Protein AF-W0V3D7-F1 (afdb_monomer_lite)

Secondary structure (DSSP, 8-state):
--------TTTTTGGGT-----HHHHHHHHT--STT-EEEEEGGG--HHHHHHHHHHHS--EEEEEETTEEEEEE--SS-----HHHHHHHHHTT-EEEEEEEPPSS-TT-GGGGS--HHHHHIIIIISTT--EEEEEETTS-EEEEEPPTT-----PPP-

pLDDT: mean 80.06, std 21.23, range [26.41, 98.56]

Foldseek 3Di:
DDDPPPQPPLLVCLQVLDLPDDPLLVVVCVQQVDAFDKDKAFPVSDDPLSQLSSCSNQVWKWWWKDDPGIIIIGTHGQVDHPDDLVRLLVCLVVVIDRAEMEHEPPPDPPPPCRADDDPVNQCSCVVRNVVDFWHKYAYNSRDIDIDGDDPPPDDPDDPDD

Sequence (161 aa):
MLMISALSPNLAAVERGYIVLKGRQAGLLAALPMPGDQLDIAKSKVSIRDLGALAAACGHEFALFTLKGRRLLVRGDTAGILLTEQELRLLAGLGYRFSGHSHPRVNGPGDQLSVNASGSDRAVLQSIFSKQRRSVIIDSGGNRNVFEIQPGSDTLIFPEG

Radius of gyration: 16.15 Å; chains: 1; bounding box: 47×46×39 Å

Structure (mmCIF, N/CA/C/O backbone):
data_AF-W0V3D7-F1
#
_entry.id   AF-W0V3D7-F1
#
loop_
_atom_site.group_PDB
_atom_site.id
_atom_site.type_symbol
_atom_site.label_atom_id
_atom_site.label_alt_id
_atom_site.label_comp_id
_atom_site.label_asym_id
_atom_site.label_entity_id
_atom_site.label_seq_id
_atom_site.pdbx_PDB_ins_code
_atom_site.Cartn_x
_atom_site.Cartn_y
_atom_site.Cartn_z
_atom_site.occupancy
_atom_site.B_iso_or_equiv
_atom_site.auth_seq_id
_atom_site.auth_comp_id
_atom_site.auth_asym_id
_atom_site.auth_atom_id
_atom_site.pdbx_PDB_model_num
ATOM 1 N N . MET A 1 1 ? 34.878 -13.378 7.603 1.00 34.88 1 MET A N 1
ATOM 2 C CA . MET A 1 1 ? 33.541 -13.715 8.134 1.00 34.88 1 MET A CA 1
ATOM 3 C C . MET A 1 1 ? 32.551 -13.621 6.982 1.00 34.88 1 MET A C 1
ATOM 5 O O . MET A 1 1 ? 32.226 -12.519 6.565 1.00 34.88 1 MET A O 1
ATOM 9 N N . LEU A 1 2 ? 32.201 -14.759 6.374 1.00 29.42 2 LEU A N 1
ATOM 10 C CA . LEU A 1 2 ? 31.289 -14.826 5.229 1.00 29.42 2 LEU A CA 1
ATOM 11 C C . LEU A 1 2 ? 29.846 -14.714 5.740 1.00 29.42 2 LEU A C 1
ATOM 13 O O . LEU A 1 2 ? 29.386 -15.607 6.446 1.00 29.42 2 LEU A O 1
ATOM 17 N N . MET A 1 3 ? 29.130 -13.650 5.380 1.00 26.41 3 MET A N 1
ATOM 18 C CA . MET A 1 3 ? 27.670 -13.626 5.488 1.00 26.41 3 MET A CA 1
ATOM 19 C C . MET A 1 3 ? 27.101 -14.093 4.151 1.00 26.41 3 MET A C 1
ATOM 21 O O . MET A 1 3 ? 26.998 -13.323 3.199 1.00 26.41 3 MET A O 1
ATOM 25 N N . ILE A 1 4 ? 26.769 -15.382 4.070 1.00 30.95 4 ILE A N 1
ATOM 26 C CA . ILE A 1 4 ? 25.999 -15.945 2.959 1.00 30.95 4 ILE A CA 1
ATOM 27 C C . ILE A 1 4 ? 24.553 -15.480 3.158 1.00 30.95 4 ILE A C 1
ATOM 29 O O . ILE A 1 4 ? 23.759 -16.147 3.817 1.00 30.95 4 ILE A O 1
ATOM 33 N N . SER A 1 5 ? 24.208 -14.307 2.623 1.00 35.25 5 SER A N 1
ATOM 34 C CA . SER A 1 5 ? 22.802 -13.967 2.412 1.00 35.25 5 SER A CA 1
ATOM 35 C C . SER A 1 5 ? 22.335 -14.786 1.217 1.00 35.25 5 SER A C 1
ATOM 37 O O . SER A 1 5 ? 22.653 -14.473 0.070 1.00 35.25 5 SER A O 1
ATOM 39 N N . ALA A 1 6 ? 21.663 -15.903 1.492 1.00 31.84 6 ALA A N 1
ATOM 40 C CA . ALA A 1 6 ? 21.032 -16.717 0.468 1.00 31.84 6 ALA A CA 1
ATOM 41 C C . ALA A 1 6 ? 19.887 -15.912 -0.164 1.00 31.84 6 ALA A C 1
ATOM 43 O O . ALA A 1 6 ? 18.726 -16.014 0.236 1.00 31.84 6 ALA A O 1
ATOM 44 N N . LEU A 1 7 ? 20.223 -15.091 -1.161 1.00 36.78 7 LEU A N 1
ATOM 45 C CA . LEU A 1 7 ? 19.262 -14.607 -2.139 1.00 36.78 7 LEU A CA 1
ATOM 46 C C . LEU A 1 7 ? 18.565 -15.839 -2.710 1.00 36.78 7 LEU A C 1
ATOM 48 O O . LEU A 1 7 ? 19.210 -16.763 -3.211 1.00 36.78 7 LEU A O 1
ATOM 52 N N . SER A 1 8 ? 17.240 -15.877 -2.602 1.00 38.97 8 SER A N 1
ATOM 53 C CA . SER A 1 8 ? 16.468 -16.931 -3.249 1.00 38.97 8 SER A CA 1
ATOM 54 C C . SER A 1 8 ? 16.794 -16.874 -4.747 1.00 38.97 8 SER A C 1
ATOM 56 O O . SER A 1 8 ? 16.787 -15.776 -5.305 1.00 38.97 8 SER A O 1
ATOM 58 N N . PRO A 1 9 ? 17.054 -18.002 -5.425 1.00 39.50 9 PRO A N 1
ATOM 59 C CA . PRO A 1 9 ? 17.544 -18.012 -6.809 1.00 39.50 9 PRO A CA 1
ATOM 60 C C . PRO A 1 9 ? 16.645 -17.262 -7.812 1.00 39.50 9 PRO A C 1
ATOM 62 O O . PRO A 1 9 ? 17.116 -16.828 -8.856 1.00 39.50 9 PRO A O 1
ATOM 65 N N . ASN A 1 10 ? 15.376 -17.021 -7.466 1.00 48.12 10 ASN A N 1
ATOM 66 C CA . ASN A 1 10 ? 14.446 -16.208 -8.255 1.00 48.12 10 ASN A CA 1
ATOM 67 C C . ASN A 1 10 ? 14.717 -14.693 -8.223 1.00 48.12 10 ASN A C 1
ATOM 69 O O . ASN A 1 10 ? 14.274 -13.988 -9.120 1.00 48.12 10 ASN A O 1
ATOM 73 N N . LEU A 1 11 ? 15.400 -14.175 -7.201 1.00 46.28 11 LEU A N 1
ATOM 74 C CA . LEU A 1 11 ? 15.548 -12.735 -6.963 1.00 46.28 11 LEU A CA 1
ATOM 75 C C . LEU A 1 11 ? 16.780 -12.132 -7.652 1.00 46.28 11 LEU A C 1
ATOM 77 O O . LEU A 1 11 ? 16.744 -10.975 -8.040 1.00 46.28 11 LEU A O 1
ATOM 81 N N . ALA A 1 12 ? 17.832 -12.917 -7.900 1.00 41.03 12 ALA A N 1
ATOM 82 C CA . ALA A 1 12 ? 18.982 -12.491 -8.713 1.00 41.03 12 ALA A CA 1
ATOM 83 C C . ALA A 1 12 ? 18.716 -12.560 -10.238 1.00 41.03 12 ALA A C 1
ATOM 85 O O . ALA A 1 12 ? 19.511 -12.075 -11.043 1.00 41.03 12 ALA A O 1
ATOM 86 N N . ALA A 1 13 ? 17.603 -13.175 -10.656 1.00 43.97 13 ALA A N 1
ATOM 87 C CA . ALA A 1 13 ? 17.133 -13.171 -12.046 1.00 43.97 13 ALA A CA 1
ATOM 88 C C . ALA A 1 13 ? 16.349 -11.887 -12.409 1.00 43.97 13 ALA A C 1
ATOM 90 O O . ALA A 1 13 ? 16.199 -11.567 -13.588 1.00 43.97 13 ALA A O 1
ATOM 91 N N . VAL A 1 14 ? 15.904 -11.137 -11.392 1.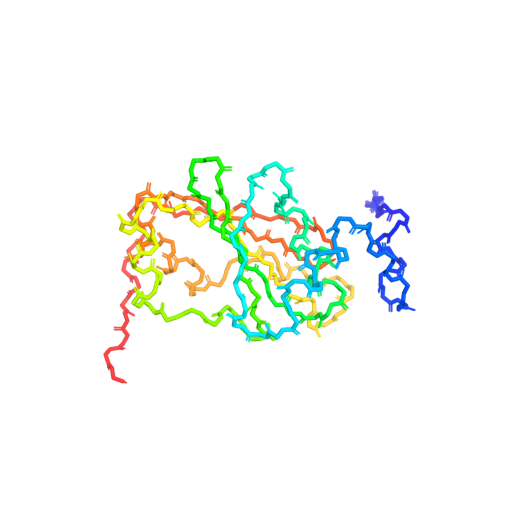00 54.78 14 VAL A N 1
ATOM 92 C CA . VAL A 1 14 ? 15.074 -9.920 -11.482 1.00 54.78 14 VAL A CA 1
ATOM 93 C C . VAL A 1 14 ? 15.766 -8.796 -12.255 1.00 54.78 14 VAL A C 1
ATOM 95 O O . VAL A 1 14 ? 15.127 -8.113 -13.046 1.00 54.78 14 VAL A O 1
ATOM 98 N N . GLU A 1 15 ? 17.082 -8.650 -12.111 1.00 44.53 15 GLU A N 1
ATOM 99 C CA . GLU A 1 15 ? 17.856 -7.546 -12.703 1.00 44.53 15 GLU A CA 1
ATOM 100 C C . GLU A 1 15 ? 18.211 -7.736 -14.183 1.00 44.53 15 GLU A C 1
ATOM 102 O O . GLU A 1 15 ? 18.781 -6.844 -14.802 1.00 44.53 15 GLU A O 1
ATOM 107 N N . ARG A 1 16 ? 17.860 -8.885 -14.776 1.00 45.22 16 ARG A N 1
ATOM 108 C CA . ARG A 1 16 ? 18.163 -9.219 -16.180 1.00 45.22 16 ARG A CA 1
ATOM 109 C C . ARG A 1 16 ? 16.931 -9.309 -17.087 1.00 45.22 16 ARG A C 1
ATOM 111 O O . ARG A 1 16 ? 17.028 -9.872 -18.170 1.00 45.22 16 ARG A O 1
ATOM 118 N N . GLY A 1 17 ? 15.784 -8.766 -16.668 1.00 41.41 17 GLY A N 1
ATOM 119 C CA . GLY A 1 17 ? 14.588 -8.680 -17.520 1.00 41.41 17 GLY A CA 1
ATOM 120 C C . GLY A 1 17 ? 13.745 -9.959 -17.610 1.00 41.41 17 GLY A C 1
ATOM 121 O O . GLY A 1 17 ? 12.922 -10.078 -18.510 1.00 41.41 17 GLY A O 1
ATOM 122 N N . TYR A 1 18 ? 13.901 -10.902 -16.675 1.00 46.06 18 TYR A N 1
ATOM 123 C CA . TYR A 1 18 ? 13.130 -12.155 -16.648 1.00 46.06 18 TYR A CA 1
ATOM 124 C C . TYR A 1 18 ? 12.255 -12.275 -15.393 1.00 46.06 18 TYR A C 1
ATOM 126 O O . TYR A 1 18 ? 12.299 -13.285 -14.688 1.00 46.06 18 TYR A O 1
ATOM 134 N N . ILE A 1 19 ? 11.441 -11.262 -15.081 1.00 56.94 19 ILE A N 1
ATOM 135 C CA . ILE A 1 19 ? 10.404 -11.448 -14.058 1.00 56.94 19 ILE A CA 1
ATOM 136 C C . ILE A 1 19 ? 9.218 -12.158 -14.696 1.00 56.94 19 ILE A C 1
ATOM 138 O O . ILE A 1 19 ? 8.374 -11.547 -15.348 1.00 56.94 19 ILE A O 1
ATOM 142 N N . VAL A 1 20 ? 9.111 -13.460 -14.447 1.00 64.94 20 VAL A N 1
ATOM 143 C CA . VAL A 1 20 ? 7.858 -14.176 -14.679 1.00 64.94 20 VAL A CA 1
ATOM 144 C C . VAL A 1 20 ? 6.965 -13.935 -13.467 1.00 64.94 20 VAL A C 1
ATOM 146 O O . VAL A 1 20 ? 7.067 -14.620 -12.445 1.00 64.94 20 VAL A O 1
ATOM 149 N N . LEU A 1 21 ? 6.097 -12.924 -13.562 1.00 79.81 21 LEU A N 1
ATOM 150 C CA . LEU A 1 21 ? 5.035 -12.732 -12.581 1.00 79.81 21 LEU A CA 1
ATOM 151 C C . LEU A 1 21 ? 4.206 -14.015 -12.492 1.00 79.81 21 LEU A C 1
ATOM 153 O O . LEU A 1 21 ? 3.814 -14.601 -13.503 1.00 79.81 21 LEU A O 1
ATOM 157 N N . LYS A 1 22 ? 3.880 -14.446 -11.270 1.00 85.94 22 LYS A N 1
ATOM 158 C CA . LYS A 1 22 ? 2.888 -15.517 -11.106 1.00 85.94 22 LYS A CA 1
ATOM 159 C C . LYS A 1 22 ? 1.564 -15.040 -11.701 1.00 85.94 22 LYS A C 1
ATOM 161 O O . LYS A 1 22 ? 1.253 -13.858 -11.587 1.00 85.94 22 LYS A O 1
ATOM 166 N N . GLY A 1 23 ? 0.739 -15.948 -12.229 1.00 86.19 23 GLY A N 1
ATOM 167 C CA . GLY A 1 23 ? -0.527 -15.576 -12.889 1.00 86.19 23 GLY A CA 1
ATOM 168 C C . GLY A 1 23 ? -1.405 -14.618 -12.069 1.00 86.19 23 GLY A C 1
ATOM 169 O O . GLY A 1 23 ? -1.971 -13.675 -12.609 1.00 86.19 23 GLY A O 1
ATOM 170 N N . ARG A 1 24 ? -1.422 -14.772 -10.735 1.00 91.38 24 ARG A N 1
ATOM 171 C CA . ARG A 1 24 ? -2.083 -13.821 -9.825 1.00 91.38 24 ARG A CA 1
ATOM 172 C C . ARG A 1 24 ? -1.493 -12.407 -9.894 1.00 91.38 24 ARG A C 1
ATOM 174 O O . ARG A 1 24 ? -2.246 -11.450 -9.951 1.00 91.38 24 ARG A O 1
ATOM 181 N N . GLN A 1 25 ? -0.171 -12.273 -9.847 1.00 93.88 25 GLN A N 1
ATOM 182 C CA . GLN A 1 25 ? 0.523 -10.981 -9.869 1.00 93.88 25 GLN A CA 1
ATOM 183 C C . GLN A 1 25 ? 0.414 -10.313 -11.241 1.00 93.88 25 GLN A C 1
ATOM 185 O O . GLN A 1 25 ? 0.175 -9.114 -11.305 1.00 93.88 25 GLN A O 1
ATOM 190 N N . ALA A 1 26 ? 0.500 -11.093 -12.322 1.00 92.31 26 ALA A N 1
ATOM 191 C CA . ALA A 1 26 ? 0.237 -10.601 -13.672 1.00 92.31 26 ALA A CA 1
ATOM 192 C C . ALA A 1 26 ? -1.191 -10.045 -13.792 1.00 92.31 26 ALA A C 1
ATOM 194 O O . ALA A 1 26 ? -1.379 -8.947 -14.304 1.00 92.31 26 ALA A O 1
ATOM 195 N N . GLY A 1 27 ? -2.185 -10.755 -13.243 1.00 95.38 27 GLY A N 1
ATOM 196 C CA . GLY A 1 27 ? -3.568 -10.277 -13.196 1.00 95.38 27 GLY A CA 1
ATOM 197 C C . GLY A 1 27 ? -3.745 -8.991 -12.381 1.00 95.38 27 GLY A C 1
ATOM 198 O O . GLY A 1 27 ? -4.500 -8.118 -12.792 1.00 95.38 27 GLY A O 1
ATOM 199 N N . LEU A 1 28 ? -3.026 -8.842 -11.261 1.00 97.12 28 LEU A N 1
ATOM 200 C CA . LEU A 1 28 ? -3.029 -7.597 -10.480 1.00 97.12 28 LEU A CA 1
ATOM 201 C C . LEU A 1 28 ? -2.439 -6.425 -11.274 1.00 97.12 28 LEU A C 1
ATOM 203 O O . LEU A 1 28 ? -3.030 -5.351 -11.275 1.00 97.12 28 LEU A O 1
ATOM 207 N N . LEU A 1 29 ? -1.306 -6.627 -11.956 1.00 94.75 29 LEU A N 1
ATOM 208 C CA . LEU A 1 29 ? -0.669 -5.573 -12.750 1.00 94.75 29 LEU A CA 1
ATOM 209 C C . LEU A 1 29 ? -1.525 -5.173 -13.957 1.00 94.75 29 LEU A C 1
ATOM 211 O O . LEU A 1 29 ? -1.667 -3.991 -14.245 1.00 94.75 29 LEU A O 1
ATOM 215 N N . ALA A 1 30 ? -2.132 -6.150 -14.634 1.00 95.38 30 ALA A N 1
ATOM 216 C CA . ALA A 1 30 ? -3.013 -5.905 -15.773 1.00 95.38 30 ALA A CA 1
ATOM 217 C C . ALA A 1 30 ? -4.282 -5.124 -15.392 1.00 95.38 30 ALA A C 1
ATOM 219 O O . ALA A 1 30 ? -4.803 -4.375 -16.210 1.00 95.38 30 ALA A O 1
ATOM 220 N N . ALA A 1 31 ? -4.768 -5.279 -14.156 1.00 97.31 31 ALA A N 1
ATOM 221 C CA . ALA A 1 31 ? -5.903 -4.521 -13.626 1.00 97.31 31 ALA A CA 1
ATOM 222 C C . ALA A 1 31 ? -5.540 -3.088 -13.185 1.00 97.31 31 ALA A C 1
ATOM 224 O O . ALA A 1 31 ? -6.432 -2.331 -12.813 1.00 97.31 31 ALA A O 1
ATOM 225 N N . LEU A 1 32 ? -4.252 -2.730 -13.204 1.00 97.19 32 LEU A N 1
ATOM 226 C CA . LEU A 1 32 ? -3.715 -1.422 -12.821 1.00 97.19 32 LEU A CA 1
ATOM 227 C C . LEU A 1 32 ? -2.750 -0.917 -13.910 1.00 97.19 32 LEU A C 1
ATOM 229 O O . LEU A 1 32 ? -1.546 -0.800 -13.648 1.00 97.19 32 LEU A O 1
ATOM 233 N N . PRO A 1 33 ? -3.209 -0.712 -15.159 1.00 93.50 33 PRO A N 1
ATOM 234 C CA . PRO A 1 33 ? -2.336 -0.386 -16.286 1.00 93.50 33 PRO A CA 1
ATOM 235 C C . PRO A 1 33 ? -1.546 0.923 -16.125 1.00 93.50 33 PRO A C 1
ATOM 237 O O . PRO A 1 33 ? -0.424 0.997 -16.635 1.00 93.50 33 PRO A O 1
ATOM 240 N N . MET A 1 34 ? -2.060 1.906 -15.384 1.00 94.56 34 MET A N 1
ATOM 241 C CA . MET A 1 34 ? -1.515 3.263 -15.279 1.00 94.56 34 MET A CA 1
ATOM 242 C C . MET A 1 34 ? -1.291 3.712 -13.820 1.00 94.56 34 MET A C 1
ATOM 244 O O . MET A 1 34 ? -1.956 3.225 -12.903 1.00 94.56 34 MET A O 1
ATOM 248 N N . PRO A 1 35 ? -0.351 4.645 -13.566 1.00 95.06 35 PRO A N 1
ATOM 249 C CA . PRO A 1 35 ? -0.287 5.365 -12.293 1.00 95.06 35 PRO A CA 1
ATOM 250 C C . PRO A 1 35 ? -1.622 6.031 -11.943 1.00 95.06 35 PRO A C 1
ATOM 252 O O . PRO A 1 35 ? -2.284 6.590 -12.814 1.00 95.06 35 PRO A O 1
ATOM 255 N N . GLY A 1 36 ? -1.999 5.985 -10.668 1.00 94.25 36 GLY A N 1
ATOM 256 C CA . GLY A 1 36 ? -3.277 6.484 -10.159 1.00 94.25 36 GLY A CA 1
ATOM 257 C C . GLY A 1 36 ? -4.396 5.442 -10.173 1.00 94.25 36 GLY A C 1
ATOM 258 O O . GLY A 1 36 ? -5.377 5.611 -9.448 1.00 94.25 36 GLY A O 1
ATOM 259 N N . ASP A 1 37 ? -4.244 4.342 -10.921 1.00 97.56 37 ASP A N 1
ATOM 260 C CA . ASP A 1 37 ? -5.237 3.271 -10.921 1.00 97.56 37 ASP A CA 1
ATOM 261 C C . ASP A 1 37 ? -5.373 2.642 -9.531 1.00 97.56 37 ASP A C 1
ATOM 263 O O . ASP A 1 37 ? -4.404 2.468 -8.777 1.00 97.56 37 ASP A O 1
ATOM 267 N N . GLN A 1 38 ? -6.605 2.256 -9.208 1.00 98.19 38 GLN A N 1
ATOM 268 C CA . GLN A 1 38 ? -6.963 1.652 -7.934 1.00 98.19 38 GLN A CA 1
ATOM 269 C C . GLN A 1 38 ? -7.779 0.384 -8.162 1.00 98.19 38 GLN A C 1
ATOM 271 O O . GLN A 1 38 ? -8.641 0.321 -9.037 1.00 98.19 38 GLN A O 1
ATOM 276 N N . LEU A 1 39 ? -7.532 -0.629 -7.337 1.00 98.19 39 LEU A N 1
ATOM 277 C CA . LEU A 1 39 ? -8.210 -1.912 -7.401 1.00 98.19 39 LEU A CA 1
ATOM 278 C C . LEU A 1 39 ? -8.700 -2.323 -6.017 1.00 98.19 39 LEU A C 1
ATOM 280 O O . LEU A 1 39 ? -7.915 -2.659 -5.125 1.00 98.19 39 LEU A O 1
ATOM 284 N N . ASP A 1 40 ? -10.020 -2.367 -5.869 1.00 98.12 40 ASP A N 1
ATOM 285 C CA . ASP A 1 40 ? -10.676 -3.005 -4.737 1.00 98.12 40 ASP A CA 1
ATOM 286 C C . ASP A 1 40 ? -10.712 -4.520 -4.920 1.00 98.12 40 ASP A C 1
ATOM 288 O O . ASP A 1 40 ? -11.258 -5.052 -5.887 1.00 98.12 40 ASP A O 1
ATOM 292 N N . ILE A 1 41 ? -10.141 -5.244 -3.964 1.00 97.88 41 ILE A N 1
ATOM 293 C CA . ILE A 1 41 ? -9.969 -6.687 -4.072 1.00 97.88 41 ILE A CA 1
ATOM 294 C C . ILE A 1 41 ? -10.084 -7.380 -2.712 1.00 97.88 41 ILE A C 1
ATOM 296 O O . ILE A 1 41 ? -9.786 -6.823 -1.654 1.00 97.88 41 ILE A O 1
ATOM 300 N N . ALA A 1 42 ? -10.514 -8.642 -2.711 1.00 98.12 42 ALA A N 1
ATOM 301 C CA . ALA A 1 42 ? -10.524 -9.460 -1.504 1.00 98.12 42 ALA A CA 1
ATOM 302 C C . ALA A 1 42 ? -9.116 -9.577 -0.892 1.00 98.12 42 ALA A C 1
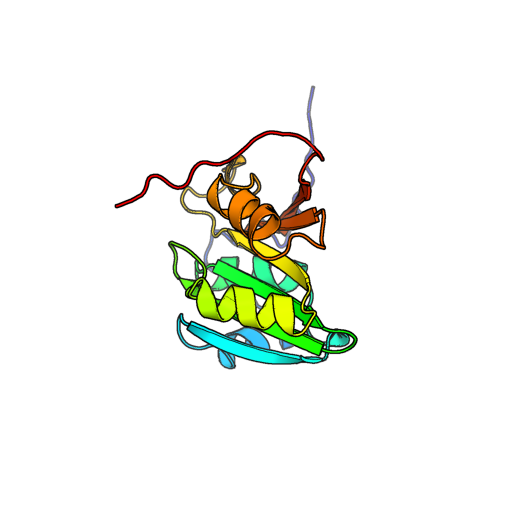ATOM 304 O O . ALA A 1 42 ? -8.129 -9.842 -1.583 1.00 98.12 42 ALA A O 1
ATOM 305 N N . LYS A 1 43 ? -9.024 -9.474 0.439 1.00 97.31 43 LYS A N 1
ATOM 306 C CA . LYS A 1 43 ? -7.756 -9.531 1.188 1.00 97.31 43 LYS A CA 1
ATOM 307 C C . LYS A 1 43 ? -6.950 -10.807 0.919 1.00 97.31 43 LYS A C 1
ATOM 309 O O . LYS A 1 43 ? -5.728 -10.780 1.001 1.00 97.31 43 LYS A O 1
ATOM 314 N N . SER A 1 44 ? -7.616 -11.917 0.606 1.00 96.44 44 SER A N 1
ATOM 315 C CA . SER A 1 44 ? -6.982 -13.205 0.291 1.00 96.44 44 SER A CA 1
ATOM 316 C C . SER A 1 44 ? -6.298 -13.248 -1.082 1.00 96.44 44 SER A C 1
ATOM 318 O O . SER A 1 44 ? -5.534 -14.174 -1.349 1.00 96.44 44 SER A O 1
ATOM 320 N N . LYS A 1 45 ? -6.558 -12.272 -1.959 1.00 97.25 45 LYS A N 1
ATOM 321 C CA . LYS A 1 45 ? -6.067 -12.249 -3.346 1.00 97.25 45 LYS A CA 1
ATOM 322 C C . LYS A 1 45 ? -4.858 -11.337 -3.560 1.00 97.25 45 LYS A C 1
ATOM 324 O O . LYS A 1 45 ? -4.244 -11.409 -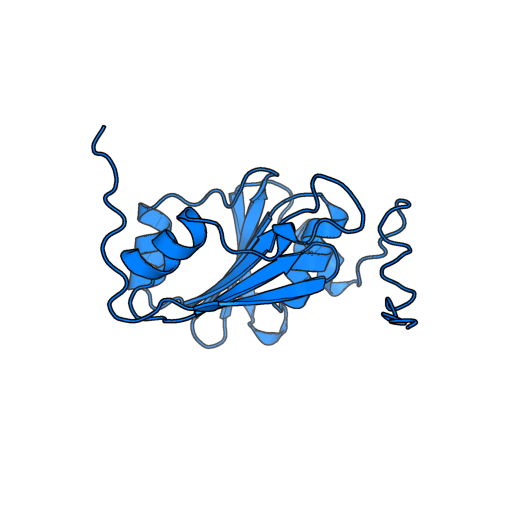4.617 1.00 97.25 45 LYS A O 1
ATOM 329 N N . VAL A 1 46 ? -4.485 -10.536 -2.565 1.00 97.44 46 VAL A N 1
ATOM 330 C CA . VAL A 1 46 ? -3.318 -9.647 -2.619 1.00 97.44 46 VAL A CA 1
ATOM 331 C C . VAL A 1 46 ? -2.630 -9.600 -1.263 1.00 97.44 46 VAL A C 1
ATOM 333 O O . VAL A 1 46 ? -3.282 -9.588 -0.219 1.00 97.44 46 VAL A O 1
ATOM 336 N N . SER A 1 47 ? -1.305 -9.559 -1.257 1.00 95.69 47 SER A N 1
ATOM 337 C CA . SER A 1 47 ? -0.460 -9.470 -0.070 1.00 95.69 47 SER A CA 1
ATOM 338 C C . SER A 1 47 ? 0.598 -8.379 -0.219 1.00 95.69 47 SER A C 1
ATOM 340 O O . SER A 1 47 ? 0.919 -7.974 -1.327 1.00 95.69 47 SER A O 1
ATOM 342 N N . ILE A 1 48 ? 1.198 -7.952 0.898 1.00 94.38 48 ILE A N 1
ATOM 343 C CA . ILE A 1 48 ? 2.335 -7.013 0.884 1.00 94.38 48 ILE A CA 1
ATOM 344 C C . ILE A 1 48 ? 3.470 -7.516 -0.020 1.00 94.38 48 ILE A C 1
ATOM 346 O O . ILE A 1 48 ? 4.090 -6.732 -0.722 1.00 94.38 48 ILE A O 1
ATOM 350 N N . ARG A 1 49 ? 3.714 -8.834 -0.056 1.00 92.06 49 ARG A N 1
ATOM 351 C CA . ARG A 1 49 ? 4.755 -9.421 -0.915 1.00 92.06 49 ARG A CA 1
ATOM 352 C C . ARG A 1 49 ? 4.476 -9.241 -2.403 1.00 92.06 49 ARG A C 1
ATOM 354 O O . ARG A 1 49 ? 5.414 -9.257 -3.188 1.00 92.06 49 ARG A O 1
ATOM 361 N N . ASP A 1 50 ? 3.207 -9.109 -2.787 1.00 95.12 50 ASP A N 1
ATOM 362 C CA . ASP A 1 50 ? 2.867 -8.860 -4.182 1.00 95.12 50 ASP A CA 1
ATOM 363 C C . ASP A 1 50 ? 3.305 -7.449 -4.601 1.00 95.12 50 ASP A C 1
ATOM 365 O O . ASP A 1 50 ? 3.745 -7.307 -5.731 1.00 95.12 50 ASP A O 1
ATOM 369 N N . LEU A 1 51 ? 3.313 -6.451 -3.701 1.00 95.31 51 LEU A N 1
ATOM 370 C CA . LEU A 1 51 ? 3.753 -5.086 -4.034 1.00 95.31 51 LEU A CA 1
ATOM 371 C C . LEU A 1 51 ? 5.203 -5.054 -4.524 1.00 95.31 51 LEU A C 1
ATOM 373 O O . LEU A 1 51 ? 5.474 -4.474 -5.565 1.00 95.31 51 LEU A O 1
ATOM 377 N N . GLY A 1 52 ? 6.115 -5.750 -3.834 1.00 91.06 52 GLY A N 1
ATOM 378 C CA . GLY A 1 52 ? 7.516 -5.837 -4.261 1.00 91.06 52 GLY A CA 1
ATOM 379 C C . GLY A 1 52 ? 7.670 -6.477 -5.646 1.00 91.06 52 GLY A C 1
ATOM 380 O O . GLY A 1 52 ? 8.426 -5.983 -6.472 1.00 91.06 52 GLY A O 1
ATOM 381 N N . ALA A 1 53 ? 6.899 -7.529 -5.945 1.00 90.06 53 ALA A N 1
ATOM 382 C CA . ALA A 1 53 ? 6.921 -8.164 -7.266 1.00 90.06 53 ALA A CA 1
ATOM 383 C C . ALA A 1 53 ? 6.340 -7.261 -8.370 1.00 90.06 53 ALA A C 1
ATOM 385 O O . ALA A 1 53 ? 6.866 -7.246 -9.480 1.00 90.06 53 ALA A O 1
ATOM 386 N N . LEU A 1 54 ? 5.275 -6.511 -8.070 1.00 92.50 54 LEU A N 1
ATOM 387 C CA . LEU A 1 54 ? 4.690 -5.537 -8.993 1.00 92.50 54 LEU A CA 1
ATOM 388 C C . LEU A 1 54 ? 5.668 -4.384 -9.260 1.00 92.50 54 LEU A C 1
ATOM 390 O O . LEU A 1 54 ? 5.934 -4.072 -10.418 1.00 92.50 54 LEU A O 1
ATOM 394 N N . ALA A 1 55 ? 6.272 -3.829 -8.207 1.00 90.19 55 ALA A N 1
ATOM 395 C CA . ALA A 1 55 ? 7.289 -2.787 -8.304 1.00 90.19 55 ALA A CA 1
ATOM 396 C C . ALA A 1 55 ? 8.522 -3.255 -9.083 1.00 90.19 55 ALA A C 1
ATOM 398 O O . ALA A 1 55 ? 9.052 -2.515 -9.902 1.00 90.19 55 ALA A O 1
ATOM 399 N N . ALA A 1 56 ? 8.956 -4.503 -8.893 1.00 85.94 56 ALA A N 1
ATOM 400 C CA . ALA A 1 56 ? 10.045 -5.081 -9.672 1.00 85.94 56 ALA A CA 1
ATOM 401 C C . ALA A 1 56 ? 9.705 -5.200 -11.167 1.00 85.94 56 ALA A C 1
ATOM 403 O O . ALA A 1 56 ? 10.583 -5.033 -12.006 1.00 85.94 56 ALA A O 1
ATOM 404 N N . ALA A 1 57 ? 8.444 -5.490 -11.502 1.00 86.88 57 ALA A N 1
ATOM 405 C CA . ALA A 1 57 ? 8.016 -5.707 -12.881 1.00 86.88 57 ALA A CA 1
ATOM 406 C C . ALA A 1 57 ? 7.855 -4.419 -13.694 1.00 86.88 57 ALA A C 1
ATOM 408 O O . ALA A 1 57 ? 8.057 -4.458 -14.904 1.00 86.88 57 ALA A O 1
ATOM 409 N N . CYS A 1 58 ? 7.481 -3.299 -13.067 1.00 86.88 58 CYS A N 1
ATOM 410 C CA . CYS A 1 58 ? 7.226 -2.050 -13.793 1.00 86.88 58 CYS A CA 1
ATOM 411 C C . CYS A 1 58 ? 7.987 -0.823 -13.278 1.00 86.88 58 CYS A C 1
ATOM 413 O O . CYS A 1 58 ? 7.888 0.230 -13.896 1.00 86.88 58 CYS A O 1
ATOM 415 N N . GLY A 1 59 ? 8.731 -0.928 -12.176 1.00 87.19 59 GLY A N 1
ATOM 416 C CA . GLY A 1 59 ? 9.501 0.179 -11.604 1.00 87.19 59 GLY A CA 1
ATOM 417 C C . GLY A 1 59 ? 8.669 1.233 -10.866 1.00 87.19 59 GLY A C 1
ATOM 418 O O . GLY A 1 59 ? 9.192 2.302 -10.581 1.00 87.19 59 GLY A O 1
ATOM 419 N N . HIS A 1 60 ? 7.393 0.968 -10.569 1.00 91.19 60 HIS A N 1
ATOM 420 C CA . HIS A 1 60 ? 6.498 1.920 -9.897 1.00 91.19 60 HIS A CA 1
ATOM 421 C C . HIS A 1 60 ? 6.226 1.531 -8.439 1.00 91.19 60 HIS A C 1
ATOM 423 O O . HIS A 1 60 ? 6.312 0.357 -8.067 1.00 91.19 60 HIS A O 1
ATOM 429 N N . GLU A 1 61 ? 5.816 2.505 -7.630 1.00 93.12 61 GLU A N 1
ATOM 430 C CA . GLU A 1 61 ? 5.274 2.267 -6.297 1.00 93.12 61 GLU A CA 1
ATOM 431 C C . GLU A 1 61 ? 3.881 1.647 -6.325 1.00 93.12 61 GLU A C 1
ATOM 433 O O . GLU A 1 61 ? 3.084 1.848 -7.241 1.00 93.12 61 GLU A O 1
ATOM 438 N N . PHE A 1 62 ? 3.563 0.911 -5.266 1.00 96.69 62 PHE A N 1
ATOM 439 C CA . PHE A 1 62 ? 2.226 0.409 -5.005 1.00 96.69 62 PHE A CA 1
ATOM 440 C C . PHE A 1 62 ? 1.916 0.547 -3.525 1.00 96.69 62 PHE A C 1
ATOM 442 O O . PHE A 1 62 ? 2.753 0.211 -2.693 1.00 96.69 62 PHE A O 1
ATOM 449 N N . ALA A 1 63 ? 0.700 0.966 -3.184 1.00 97.69 63 ALA A N 1
ATOM 450 C CA . ALA A 1 63 ? 0.219 1.039 -1.809 1.00 97.69 63 ALA A CA 1
ATOM 451 C C . ALA A 1 63 ? -0.941 0.084 -1.579 1.00 97.69 63 ALA A C 1
ATOM 453 O O . ALA A 1 63 ? -1.752 -0.183 -2.464 1.00 97.69 63 ALA A O 1
ATOM 454 N N . LEU A 1 64 ? -1.031 -0.420 -0.352 1.00 98.31 64 LEU A N 1
ATOM 455 C CA . LEU A 1 64 ? -2.074 -1.342 0.052 1.00 98.31 64 LEU A CA 1
ATOM 456 C C . LEU A 1 64 ? -2.772 -0.838 1.307 1.00 98.31 64 LEU A C 1
ATOM 458 O O . LEU A 1 64 ? -2.176 -0.751 2.383 1.00 98.31 64 LEU A O 1
ATOM 462 N N . PHE A 1 65 ? -4.071 -0.599 1.199 1.00 98.38 65 PHE A N 1
ATOM 463 C CA . PHE A 1 65 ? -4.927 -0.230 2.319 1.00 98.38 65 PHE A CA 1
ATOM 464 C C . PHE A 1 65 ? -5.861 -1.395 2.638 1.00 98.38 65 PHE A C 1
ATOM 466 O O . PHE A 1 65 ? -6.425 -2.007 1.739 1.00 98.38 65 PHE A O 1
ATOM 473 N N . THR A 1 66 ? -6.032 -1.743 3.912 1.00 98.31 66 THR A N 1
ATOM 474 C CA . THR A 1 66 ? -6.891 -2.863 4.331 1.00 98.31 66 THR A CA 1
ATOM 475 C C . THR A 1 66 ? -8.098 -2.352 5.102 1.00 98.31 66 THR A C 1
ATOM 477 O O . THR A 1 66 ? -7.934 -1.663 6.105 1.00 98.31 66 THR A O 1
ATOM 480 N N . LEU A 1 67 ? -9.291 -2.793 4.707 1.00 97.75 67 LEU A N 1
ATOM 481 C CA . LEU A 1 67 ? -10.530 -2.620 5.460 1.00 97.75 67 LEU A CA 1
ATOM 482 C C . LEU A 1 67 ? -11.187 -3.991 5.640 1.00 97.75 67 LEU A C 1
ATOM 484 O O . LEU A 1 67 ? -11.725 -4.571 4.699 1.00 97.75 67 LEU A O 1
ATOM 488 N N . LYS A 1 68 ? -11.145 -4.534 6.861 1.00 95.56 68 LYS A N 1
ATOM 489 C CA . LYS A 1 68 ? -11.711 -5.857 7.190 1.00 95.56 68 LYS A CA 1
ATOM 490 C C . LYS A 1 68 ? -11.236 -6.951 6.202 1.00 95.56 68 LYS A C 1
ATOM 492 O O . LYS A 1 68 ? -10.054 -7.301 6.195 1.00 95.56 68 LYS A O 1
ATOM 497 N N . GLY A 1 69 ? -12.149 -7.508 5.402 1.00 96.50 69 GLY A N 1
ATOM 498 C CA . GLY A 1 69 ? -11.900 -8.575 4.425 1.00 96.50 69 GLY A CA 1
ATOM 499 C C . GLY A 1 69 ? -11.504 -8.106 3.020 1.00 96.50 69 GLY A C 1
ATOM 500 O O . GLY A 1 69 ? -11.248 -8.954 2.165 1.00 96.50 69 GLY A O 1
ATOM 501 N N . ARG A 1 70 ? -11.424 -6.793 2.768 1.00 98.06 70 ARG A N 1
ATOM 502 C CA . ARG A 1 70 ? -11.042 -6.202 1.474 1.00 98.06 70 ARG A CA 1
ATOM 503 C C . ARG A 1 70 ? -9.781 -5.354 1.583 1.00 98.06 70 ARG A C 1
ATOM 505 O O . ARG A 1 70 ? -9.370 -4.943 2.674 1.00 98.06 70 ARG A O 1
ATOM 512 N N . ARG A 1 71 ? -9.156 -5.126 0.436 1.00 98.50 71 ARG A N 1
ATOM 513 C CA . ARG A 1 71 ? -7.989 -4.279 0.260 1.00 98.50 71 ARG A CA 1
ATOM 514 C C . ARG A 1 71 ? -8.175 -3.380 -0.947 1.00 98.50 71 ARG A C 1
ATOM 516 O O . ARG A 1 71 ? -8.695 -3.837 -1.955 1.00 98.50 71 ARG A O 1
ATOM 523 N N . LEU A 1 72 ? -7.700 -2.153 -0.815 1.00 98.56 72 LEU A N 1
ATOM 524 C CA . LEU A 1 72 ? -7.499 -1.235 -1.920 1.00 98.56 72 LEU A CA 1
ATOM 525 C C . LEU A 1 72 ? -6.015 -1.286 -2.281 1.00 98.56 72 LEU A C 1
ATOM 527 O O . LEU A 1 72 ? -5.168 -0.986 -1.434 1.00 98.56 72 LEU A O 1
ATOM 531 N N . LEU A 1 73 ? -5.711 -1.737 -3.492 1.00 98.56 73 LEU A N 1
ATOM 532 C CA . LEU A 1 73 ? -4.381 -1.685 -4.087 1.00 98.56 73 LEU A CA 1
ATOM 533 C C . LEU A 1 73 ? -4.324 -0.461 -4.999 1.00 98.56 73 LEU A C 1
ATOM 535 O O . LEU A 1 73 ? -5.187 -0.316 -5.855 1.00 98.56 73 LEU A O 1
ATOM 539 N N . VAL A 1 74 ? -3.325 0.393 -4.822 1.00 98.38 74 VAL A N 1
ATOM 540 C CA . VAL A 1 74 ? -3.154 1.618 -5.612 1.00 98.38 74 VAL A CA 1
ATOM 541 C C . VAL A 1 74 ? -1.812 1.561 -6.313 1.00 98.38 74 VAL A C 1
ATOM 543 O O . VAL A 1 74 ? -0.811 1.239 -5.667 1.00 98.38 74 VAL A O 1
ATOM 546 N N . ARG A 1 75 ? -1.789 1.862 -7.612 1.00 97.31 75 ARG A N 1
ATOM 547 C CA . ARG A 1 75 ? -0.555 2.011 -8.382 1.00 97.31 75 ARG A CA 1
ATOM 548 C C . ARG A 1 75 ? -0.103 3.466 -8.354 1.00 97.31 75 ARG A C 1
ATOM 550 O O . ARG A 1 75 ? -0.863 4.366 -8.689 1.00 97.31 75 ARG A O 1
ATOM 557 N N . GLY A 1 76 ? 1.140 3.682 -7.962 1.00 94.88 76 GLY A N 1
ATOM 558 C CA . GLY A 1 76 ? 1.836 4.954 -8.076 1.00 94.88 76 GLY A CA 1
ATOM 559 C C . GLY A 1 76 ? 2.670 5.045 -9.353 1.00 94.88 76 GLY A C 1
ATOM 560 O O . GLY A 1 76 ? 2.471 4.309 -10.330 1.00 94.88 76 GLY A O 1
ATOM 561 N N . ASP A 1 77 ? 3.635 5.948 -9.325 1.00 90.50 77 ASP A N 1
ATOM 562 C CA . ASP A 1 77 ? 4.683 6.085 -10.330 1.00 90.50 77 ASP A CA 1
ATOM 563 C C . ASP A 1 77 ? 6.065 5.807 -9.710 1.00 90.50 77 ASP A C 1
ATOM 565 O O . ASP A 1 77 ? 6.175 5.120 -8.694 1.00 90.50 77 ASP A O 1
ATOM 569 N N . THR A 1 78 ? 7.136 6.270 -10.353 1.00 86.31 78 THR A N 1
ATOM 570 C CA . THR A 1 78 ? 8.512 6.113 -9.861 1.00 86.31 78 THR A CA 1
ATOM 571 C C . THR A 1 78 ? 8.840 7.009 -8.663 1.00 86.31 78 THR A C 1
ATOM 573 O O . THR A 1 78 ? 9.873 6.805 -8.032 1.00 86.31 78 THR A O 1
ATOM 576 N N . ALA A 1 79 ? 8.023 8.030 -8.393 1.00 82.69 79 ALA A N 1
ATOM 577 C CA . ALA A 1 79 ? 8.236 9.041 -7.363 1.00 82.69 79 ALA A CA 1
ATOM 578 C C . ALA A 1 79 ? 7.334 8.844 -6.137 1.00 82.69 79 ALA A C 1
ATOM 580 O O . ALA A 1 79 ? 7.699 9.291 -5.050 1.00 82.69 79 ALA A O 1
ATOM 581 N N . GLY A 1 80 ? 6.177 8.193 -6.286 1.00 85.50 80 GLY A N 1
ATOM 582 C CA . GLY A 1 80 ? 5.324 7.883 -5.149 1.00 85.50 80 GLY A CA 1
ATOM 583 C C . GLY A 1 80 ? 3.910 7.419 -5.481 1.00 85.50 80 GLY A C 1
ATOM 584 O O . GLY A 1 80 ? 3.531 7.162 -6.626 1.00 85.50 80 GLY A O 1
ATOM 585 N N . ILE A 1 81 ? 3.094 7.339 -4.431 1.00 91.19 81 ILE A N 1
ATOM 586 C CA . ILE A 1 81 ? 1.660 7.055 -4.513 1.00 91.19 81 ILE A CA 1
ATOM 587 C C . ILE A 1 81 ? 0.885 8.326 -4.856 1.00 91.19 81 ILE A C 1
ATOM 589 O O . ILE A 1 81 ? 0.954 9.321 -4.139 1.00 91.19 81 ILE A O 1
ATOM 593 N N . LEU A 1 82 ? 0.077 8.257 -5.913 1.00 90.38 82 LEU A N 1
ATOM 594 C CA . LEU A 1 82 ? -0.696 9.384 -6.440 1.00 90.38 82 LEU A CA 1
ATOM 595 C C . LEU A 1 82 ? -2.065 9.532 -5.754 1.00 90.38 82 LEU A C 1
ATOM 597 O O . LEU A 1 82 ? -3.096 9.567 -6.418 1.00 90.38 82 LEU A O 1
ATOM 601 N N . LEU A 1 83 ? -2.078 9.579 -4.420 1.00 91.62 83 LEU A N 1
ATOM 602 C CA . LEU A 1 83 ? -3.269 9.921 -3.637 1.00 91.62 83 LEU A CA 1
ATOM 603 C C . LEU A 1 83 ? -3.083 11.284 -2.980 1.00 91.62 83 LEU A C 1
ATOM 605 O O . LEU A 1 83 ? -2.074 11.540 -2.324 1.00 91.62 83 LEU A O 1
ATOM 609 N N . THR A 1 84 ? -4.091 12.137 -3.101 1.00 92.75 84 THR A N 1
ATOM 610 C CA . THR A 1 84 ? -4.156 13.407 -2.381 1.00 92.75 84 THR A CA 1
ATOM 611 C C . THR A 1 84 ? -4.318 13.180 -0.878 1.00 92.75 84 THR A C 1
ATOM 613 O O . THR A 1 84 ? -4.832 12.155 -0.416 1.00 92.75 84 THR A O 1
ATOM 616 N N . GLU A 1 85 ? -3.948 14.180 -0.079 1.00 91.69 85 GLU A N 1
ATOM 617 C CA . GLU A 1 85 ? -4.182 14.143 1.366 1.00 91.69 85 GLU A CA 1
ATOM 618 C C . GLU A 1 85 ? -5.671 13.952 1.704 1.00 91.69 85 GLU A C 1
ATOM 620 O O . GLU A 1 85 ? -6.010 13.202 2.623 1.00 91.69 85 GLU A O 1
ATOM 625 N N . GLN A 1 86 ? -6.570 14.579 0.939 1.00 94.75 86 GLN A N 1
ATOM 626 C CA . GLN A 1 86 ? -8.015 14.441 1.119 1.00 94.75 86 GLN A CA 1
ATOM 627 C C . GLN A 1 86 ? -8.478 12.989 0.926 1.00 94.75 86 GLN A C 1
ATOM 629 O O . GLN A 1 86 ? -9.245 12.479 1.746 1.00 94.75 86 GLN A O 1
ATOM 634 N N . GLU A 1 87 ? -7.989 12.301 -0.106 1.00 96.19 87 GLU A N 1
ATOM 635 C CA . GLU A 1 87 ? -8.296 10.885 -0.344 1.00 96.19 87 GLU A CA 1
ATOM 636 C C . GLU A 1 87 ? -7.742 9.994 0.769 1.00 96.19 87 GLU A C 1
ATOM 638 O O . GLU A 1 87 ? -8.446 9.120 1.280 1.00 96.19 87 GLU A O 1
ATOM 643 N N . LEU A 1 88 ? -6.512 10.246 1.222 1.00 95.69 88 LEU A N 1
ATOM 644 C CA . LEU A 1 88 ? -5.913 9.510 2.337 1.00 95.69 88 LEU A CA 1
ATOM 645 C C . LEU A 1 88 ? -6.710 9.705 3.640 1.00 95.69 88 LEU A C 1
ATOM 647 O O . LEU A 1 88 ? -6.964 8.734 4.361 1.00 95.69 88 LEU A O 1
ATOM 651 N N . ARG A 1 89 ? -7.164 10.932 3.930 1.00 95.69 89 ARG A N 1
ATOM 652 C CA . ARG A 1 89 ? -8.034 11.235 5.081 1.00 95.69 89 ARG A CA 1
ATOM 653 C C . ARG A 1 89 ? -9.390 10.551 4.962 1.00 95.69 89 ARG A C 1
ATOM 655 O O . ARG A 1 89 ? -9.882 10.029 5.962 1.00 95.69 89 ARG A O 1
ATOM 662 N N . LEU A 1 90 ? -9.970 10.493 3.762 1.00 97.06 90 LEU A N 1
ATOM 663 C CA . LEU A 1 90 ? -11.207 9.755 3.510 1.00 97.06 90 LEU A CA 1
ATOM 664 C C . LEU A 1 90 ? -11.020 8.261 3.805 1.00 97.06 90 LEU A C 1
ATOM 666 O O . LEU A 1 90 ? -11.812 7.682 4.549 1.00 97.06 90 LEU A O 1
ATOM 670 N N . LEU A 1 91 ? -9.948 7.643 3.301 1.00 97.44 91 LEU A N 1
ATOM 671 C CA . LEU A 1 91 ? -9.629 6.241 3.585 1.00 97.44 91 LEU A CA 1
ATOM 672 C C . LEU A 1 91 ? -9.485 5.993 5.093 1.00 97.44 91 LEU A C 1
ATOM 674 O O . LEU A 1 91 ? -10.099 5.066 5.630 1.00 97.44 91 LEU A O 1
ATOM 678 N N . ALA A 1 92 ? -8.723 6.834 5.794 1.00 96.44 92 ALA A N 1
ATOM 679 C CA . ALA A 1 92 ? -8.562 6.736 7.243 1.00 96.44 92 ALA A CA 1
ATOM 680 C C . ALA A 1 92 ? -9.901 6.898 7.991 1.00 96.44 92 ALA A C 1
ATOM 682 O O . ALA A 1 92 ? -10.195 6.123 8.907 1.00 96.44 92 ALA A O 1
ATOM 683 N N . GLY A 1 93 ? -10.743 7.849 7.573 1.00 96.00 93 GLY A N 1
ATOM 684 C CA . GLY A 1 93 ? -12.081 8.088 8.124 1.00 96.00 93 GLY A CA 1
ATOM 685 C C . GLY A 1 93 ? -13.036 6.907 7.932 1.00 96.00 93 GLY A C 1
ATOM 686 O O . GLY A 1 93 ? -13.784 6.565 8.846 1.00 96.00 93 GLY A O 1
ATOM 687 N N . LEU A 1 94 ? -12.937 6.211 6.797 1.00 96.62 94 LEU A N 1
ATOM 688 C CA . LEU A 1 94 ? -13.666 4.968 6.509 1.00 96.62 94 LEU A CA 1
ATOM 689 C C . LEU A 1 94 ? -13.128 3.749 7.286 1.00 96.62 94 LEU A C 1
ATOM 691 O O . LEU A 1 94 ? -13.699 2.658 7.215 1.00 96.62 94 LEU A O 1
ATOM 695 N N . GLY A 1 95 ? -12.036 3.912 8.036 1.00 96.81 95 GLY A N 1
ATOM 696 C CA . GLY A 1 95 ? -11.429 2.858 8.846 1.00 96.81 95 GLY A CA 1
ATOM 697 C C . GLY A 1 95 ? -10.452 1.966 8.083 1.00 96.81 95 GLY A C 1
ATOM 698 O O . GLY A 1 95 ? -10.128 0.873 8.561 1.00 96.81 95 GLY A O 1
ATOM 699 N N . TYR A 1 96 ? -9.971 2.397 6.913 1.00 97.94 96 TYR A N 1
ATOM 700 C CA . TYR A 1 96 ? -8.861 1.715 6.261 1.00 97.94 96 TYR A CA 1
ATOM 701 C C . TYR A 1 96 ? -7.588 1.829 7.097 1.00 97.94 96 TYR A C 1
ATOM 703 O O . TYR A 1 96 ? -7.297 2.833 7.743 1.00 97.94 96 TYR A O 1
ATOM 711 N N . ARG A 1 97 ? -6.788 0.771 7.028 1.00 96.94 97 ARG A N 1
ATOM 712 C CA . ARG A 1 97 ? -5.440 0.708 7.578 1.00 96.94 97 ARG A CA 1
ATOM 713 C C . ARG A 1 97 ? -4.422 0.771 6.458 1.00 96.94 97 ARG A C 1
ATOM 715 O O . ARG A 1 97 ? -4.454 -0.097 5.581 1.00 96.94 97 ARG A O 1
ATOM 722 N N . PHE A 1 98 ? -3.487 1.713 6.522 1.00 96.88 98 PHE A N 1
ATOM 723 C CA . PHE A 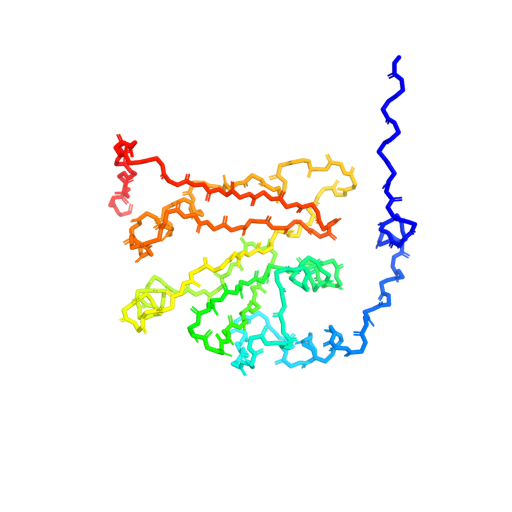1 98 ? -2.349 1.730 5.611 1.00 96.88 98 PHE A CA 1
ATOM 724 C C . PHE A 1 98 ? -1.450 0.520 5.897 1.00 96.88 98 PHE A C 1
ATOM 726 O O . PHE A 1 98 ? -0.764 0.460 6.909 1.00 96.88 98 PHE A O 1
ATOM 733 N N . SER A 1 99 ? -1.545 -0.524 5.079 1.00 96.56 99 SER A N 1
ATOM 734 C CA . SER A 1 99 ? -0.873 -1.799 5.361 1.00 96.56 99 SER A CA 1
ATOM 735 C C . SER A 1 99 ? 0.598 -1.771 4.973 1.00 96.56 99 SER A C 1
ATOM 737 O O . SER A 1 99 ? 1.381 -2.535 5.537 1.00 96.56 99 SER A O 1
ATOM 739 N N . GLY A 1 100 ? 0.932 -0.929 4.002 1.00 95.56 100 GLY A N 1
ATOM 740 C CA . GLY A 1 100 ? 2.275 -0.715 3.506 1.00 95.56 100 GLY A CA 1
ATOM 741 C C . GLY A 1 100 ? 2.288 -0.290 2.050 1.00 95.56 100 GLY A C 1
ATOM 742 O O . GLY A 1 100 ? 1.254 -0.343 1.376 1.00 95.56 100 GLY A O 1
ATOM 743 N N . HIS A 1 101 ? 3.466 0.080 1.575 1.00 95.69 101 HIS A N 1
ATOM 744 C CA . HIS A 1 101 ? 3.735 0.377 0.176 1.00 95.69 101 HIS A CA 1
ATOM 745 C C . HIS A 1 101 ? 5.088 -0.188 -0.257 1.00 95.69 101 HIS A C 1
ATOM 747 O O . HIS A 1 101 ? 5.839 -0.734 0.558 1.00 95.69 101 HIS A O 1
ATOM 753 N N . SER A 1 102 ? 5.357 -0.139 -1.556 1.00 93.38 102 SER A N 1
ATOM 754 C CA . SER A 1 102 ? 6.629 -0.563 -2.128 1.00 93.38 102 SER A CA 1
ATOM 755 C C . SER A 1 102 ? 7.451 0.607 -2.630 1.00 93.38 102 SER A C 1
ATOM 757 O O . SER A 1 102 ? 6.884 1.458 -3.301 1.00 93.38 102 SER A O 1
ATOM 759 N N . HIS A 1 103 ? 8.768 0.560 -2.434 1.00 88.19 103 HIS A N 1
ATOM 760 C CA . HIS A 1 103 ? 9.712 1.425 -3.146 1.00 88.19 103 HIS A CA 1
ATOM 761 C C . HIS A 1 103 ? 10.317 0.656 -4.335 1.00 88.19 103 HIS A C 1
ATOM 763 O O . HIS A 1 103 ? 10.736 -0.502 -4.166 1.00 88.19 103 HIS A O 1
ATOM 769 N N . PRO A 1 104 ? 10.410 1.253 -5.535 1.00 80.81 104 PRO A N 1
ATOM 770 C CA . PRO A 1 104 ? 11.139 0.656 -6.633 1.00 80.81 104 PRO A CA 1
ATOM 771 C C . PRO A 1 104 ? 12.639 0.849 -6.374 1.00 80.81 104 PRO A C 1
ATOM 773 O O . PRO A 1 104 ? 13.073 1.866 -5.834 1.00 80.81 104 PRO A O 1
ATOM 776 N N . ARG A 1 105 ? 13.469 -0.130 -6.744 1.00 69.62 105 ARG A N 1
ATOM 777 C CA . ARG A 1 105 ? 14.924 0.082 -6.718 1.00 69.62 105 ARG A CA 1
ATOM 778 C C . ARG A 1 105 ? 15.294 1.090 -7.791 1.00 69.62 105 ARG A C 1
ATOM 780 O O . ARG A 1 105 ? 15.131 0.803 -8.972 1.00 69.62 105 ARG A O 1
ATOM 787 N N . VAL A 1 106 ? 15.825 2.230 -7.369 1.00 60.38 106 VAL A N 1
ATOM 788 C CA . VAL A 1 106 ? 16.236 3.307 -8.277 1.00 60.38 106 VAL A CA 1
ATOM 789 C C . VAL A 1 106 ? 17.704 3.147 -8.708 1.00 60.38 106 VAL A C 1
ATOM 791 O O . VAL A 1 106 ? 18.058 3.541 -9.812 1.00 60.38 106 VAL A O 1
ATOM 794 N N . ASN A 1 107 ? 18.542 2.491 -7.887 1.00 56.31 107 ASN A N 1
ATOM 795 C CA . ASN A 1 107 ? 20.002 2.406 -8.085 1.00 56.31 107 ASN A CA 1
ATOM 796 C C . ASN A 1 107 ? 20.564 0.973 -8.236 1.00 56.31 107 ASN A C 1
AT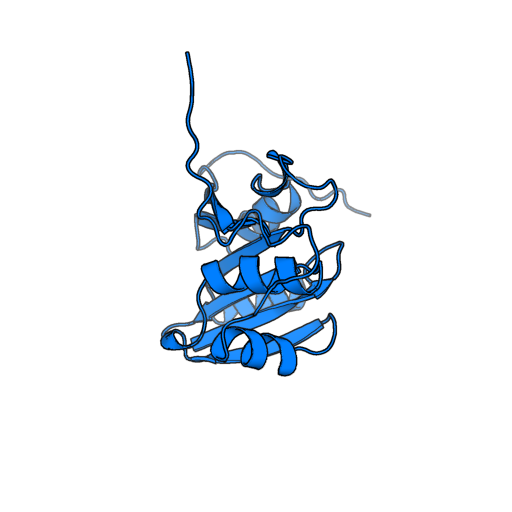OM 798 O O . ASN A 1 107 ? 21.770 0.763 -8.120 1.00 56.31 107 ASN A O 1
ATOM 802 N N . GLY A 1 108 ? 19.712 -0.025 -8.496 1.00 49.91 108 GLY A N 1
ATOM 803 C CA . GLY A 1 108 ? 20.139 -1.415 -8.718 1.00 49.91 108 GLY A CA 1
ATOM 804 C C . GLY A 1 108 ? 20.353 -2.258 -7.440 1.00 49.91 108 GLY A C 1
ATOM 805 O O . GLY A 1 108 ? 19.821 -1.931 -6.373 1.00 49.91 108 GLY A O 1
ATOM 806 N N . PRO A 1 109 ? 21.063 -3.400 -7.539 1.00 44.56 109 PRO A N 1
ATOM 807 C CA . PRO A 1 109 ? 21.250 -4.349 -6.441 1.00 44.56 109 PRO A CA 1
ATOM 808 C C . PRO A 1 109 ? 22.030 -3.750 -5.275 1.00 44.56 109 PRO A C 1
ATOM 810 O O . PRO A 1 109 ? 23.182 -3.363 -5.430 1.00 44.56 109 PRO A O 1
ATOM 813 N N . GLY A 1 110 ? 21.443 -3.772 -4.076 1.00 46.16 110 GLY A N 1
ATOM 814 C CA . GLY A 1 110 ? 22.144 -3.398 -2.841 1.00 46.16 110 GLY A CA 1
ATOM 815 C C . GLY A 1 110 ? 21.793 -2.022 -2.280 1.00 46.16 110 GLY A C 1
ATOM 816 O O . GLY A 1 110 ? 22.355 -1.645 -1.253 1.00 46.16 110 GLY A O 1
ATOM 817 N N . ASP A 1 111 ? 20.836 -1.310 -2.883 1.00 57.25 111 ASP A N 1
ATOM 818 C CA . ASP A 1 111 ? 20.266 -0.092 -2.304 1.00 57.25 111 ASP A CA 1
ATOM 819 C C . ASP A 1 111 ? 19.438 -0.427 -1.046 1.00 57.25 111 ASP A C 1
ATOM 821 O O . ASP A 1 111 ? 18.255 -0.762 -1.098 1.00 57.25 111 ASP A O 1
ATOM 825 N N . GLN A 1 112 ? 20.097 -0.409 0.114 1.00 52.12 112 GLN A N 1
ATOM 826 C CA . GLN A 1 112 ? 19.461 -0.666 1.410 1.00 52.12 112 GLN A CA 1
ATOM 827 C C . GLN A 1 112 ? 18.562 0.495 1.863 1.00 52.12 112 GLN A C 1
ATOM 829 O O . GLN A 1 112 ? 17.775 0.323 2.796 1.00 52.12 112 GLN A O 1
ATOM 834 N N . LEU A 1 113 ? 18.636 1.664 1.212 1.00 58.56 113 LEU A N 1
ATOM 835 C CA . LEU A 1 113 ? 17.784 2.808 1.540 1.00 58.56 113 LEU A CA 1
ATOM 836 C C . LEU A 1 113 ? 16.340 2.585 1.075 1.00 58.56 113 LEU A C 1
ATOM 838 O O . LEU A 1 113 ? 15.426 3.180 1.642 1.00 58.56 113 LEU A O 1
ATOM 842 N N . SER A 1 114 ? 16.103 1.665 0.132 1.00 66.31 114 SER A N 1
ATOM 843 C CA . SER A 1 114 ? 14.772 1.377 -0.420 1.00 66.31 114 SER A CA 1
ATOM 844 C C . SER A 1 114 ? 13.778 0.774 0.587 1.00 66.31 114 SER A C 1
ATOM 846 O O . SER A 1 114 ? 12.596 0.699 0.285 1.00 66.31 114 SER A O 1
ATOM 848 N N . VAL A 1 115 ? 14.204 0.351 1.784 1.00 75.19 115 VAL A N 1
ATOM 849 C CA . VAL A 1 115 ? 13.294 -0.122 2.854 1.00 75.19 115 VAL A CA 1
ATOM 850 C C . VAL A 1 115 ? 13.234 0.812 4.067 1.00 75.19 115 VAL A C 1
ATOM 852 O O . VAL A 1 115 ? 12.622 0.480 5.086 1.00 75.19 115 VAL A O 1
ATOM 855 N N . ASN A 1 116 ? 13.854 1.987 3.985 1.00 79.56 116 ASN A N 1
ATOM 856 C CA . ASN A 1 116 ? 13.742 3.001 5.023 1.00 79.56 116 ASN A CA 1
ATOM 857 C C . ASN A 1 116 ? 12.543 3.899 4.737 1.00 79.56 116 ASN A C 1
ATOM 859 O O . ASN A 1 116 ? 12.428 4.462 3.655 1.00 79.56 116 ASN A O 1
ATOM 863 N N . ALA A 1 117 ? 11.674 4.059 5.737 1.00 78.94 117 ALA A N 1
ATOM 864 C CA . ALA A 1 117 ? 10.607 5.045 5.657 1.00 78.94 117 ALA A CA 1
ATOM 865 C C . ALA A 1 117 ? 11.210 6.439 5.519 1.00 78.94 117 ALA A C 1
ATOM 867 O O . ALA A 1 117 ? 12.119 6.806 6.271 1.00 78.94 117 ALA A O 1
ATOM 868 N N . SER A 1 118 ? 10.691 7.205 4.573 1.00 82.38 118 SER A N 1
ATOM 869 C CA . SER A 1 118 ? 10.955 8.626 4.421 1.00 82.38 118 SER A CA 1
ATOM 870 C C . SER A 1 118 ? 10.274 9.434 5.537 1.00 82.38 118 SER A C 1
ATOM 872 O O . SER A 1 118 ? 9.553 8.902 6.394 1.00 82.38 118 SER A O 1
ATOM 874 N N . GLY A 1 119 ? 10.527 10.745 5.562 1.00 81.81 119 GLY A N 1
ATOM 875 C CA . GLY A 1 119 ? 9.787 11.665 6.428 1.00 81.81 119 GLY A CA 1
ATOM 876 C C . GLY A 1 119 ? 8.295 11.702 6.082 1.00 81.81 119 GLY A C 1
ATOM 877 O O . GLY A 1 119 ? 7.461 11.653 6.985 1.00 81.81 119 GLY A O 1
ATOM 878 N N . SER A 1 120 ? 7.954 11.698 4.788 1.00 81.19 120 SER A N 1
ATOM 879 C CA . SER A 1 120 ? 6.567 11.698 4.307 1.00 81.19 120 SER A CA 1
ATOM 880 C C . SER A 1 120 ? 5.830 10.405 4.661 1.00 81.19 120 SER A C 1
ATOM 882 O O . SER A 1 120 ? 4.692 10.473 5.120 1.00 81.19 120 SER A O 1
ATOM 884 N N . ASP A 1 121 ? 6.481 9.240 4.578 1.00 85.38 121 ASP A N 1
ATOM 885 C CA . ASP A 1 121 ? 5.881 7.959 4.994 1.00 85.38 121 ASP A CA 1
ATOM 886 C C . ASP A 1 121 ? 5.454 7.976 6.464 1.00 85.38 121 ASP A C 1
ATOM 888 O O . ASP A 1 121 ? 4.361 7.526 6.831 1.00 85.38 121 ASP A O 1
ATOM 892 N N . ARG A 1 122 ? 6.321 8.525 7.325 1.00 87.06 122 ARG A N 1
ATOM 893 C CA . ARG A 1 122 ? 6.024 8.688 8.751 1.00 87.06 122 ARG A CA 1
ATOM 894 C C . ARG A 1 122 ? 4.921 9.716 8.971 1.00 87.06 122 ARG A C 1
ATOM 896 O O . ARG A 1 122 ? 4.016 9.439 9.754 1.00 87.06 122 ARG A O 1
ATOM 903 N N . ALA A 1 123 ? 4.946 10.840 8.254 1.00 86.25 123 ALA A N 1
ATOM 904 C CA . ALA A 1 123 ? 3.926 11.881 8.350 1.00 86.25 123 ALA A CA 1
ATOM 905 C C . ALA A 1 123 ? 2.529 11.368 7.961 1.00 86.25 123 ALA A C 1
ATOM 907 O O . ALA A 1 123 ? 1.562 11.630 8.673 1.00 86.25 123 ALA A O 1
ATOM 908 N N . VAL A 1 124 ? 2.406 10.569 6.894 1.00 87.56 124 VAL A N 1
ATOM 909 C CA . VAL A 1 124 ? 1.130 9.948 6.486 1.00 87.56 124 VAL A CA 1
ATOM 910 C C . VAL A 1 124 ? 0.584 9.061 7.602 1.00 87.56 124 VAL A C 1
ATOM 912 O O . VAL A 1 124 ? -0.594 9.136 7.964 1.00 87.56 124 VAL A O 1
ATOM 915 N N . LEU A 1 125 ? 1.439 8.229 8.193 1.00 88.94 125 LEU A N 1
ATOM 916 C CA . LEU A 1 125 ? 1.030 7.354 9.282 1.00 88.94 125 LEU A CA 1
ATOM 917 C C . LEU A 1 125 ? 0.672 8.153 10.556 1.00 88.94 125 LEU A C 1
ATOM 919 O O . LEU A 1 125 ? -0.281 7.788 11.241 1.00 88.94 125 LEU A O 1
ATOM 923 N N . GLN A 1 126 ? 1.382 9.250 10.846 1.00 87.69 126 GLN A N 1
ATOM 924 C CA . GLN A 1 126 ? 1.224 10.049 12.069 1.00 87.69 126 GLN A CA 1
ATOM 925 C C . GLN A 1 126 ? 0.006 10.961 12.011 1.00 87.69 126 GLN A C 1
ATOM 927 O O . GLN A 1 126 ? -0.788 10.996 12.950 1.00 87.69 126 GLN A O 1
ATOM 932 N N . SER A 1 127 ? -0.149 11.669 10.898 1.00 85.94 127 SER A N 1
ATOM 933 C CA . SER A 1 127 ? -1.102 12.768 10.747 1.00 85.94 127 SER A CA 1
ATOM 934 C C . SER A 1 127 ? -2.429 12.327 10.136 1.00 85.94 127 SER A C 1
ATOM 936 O O . SER A 1 127 ? -3.463 12.939 10.408 1.00 85.94 127 SER A O 1
ATOM 938 N N . ILE A 1 128 ? -2.429 11.265 9.322 1.00 90.69 128 ILE A N 1
ATOM 939 C CA . ILE A 1 128 ? -3.625 10.801 8.604 1.00 90.69 128 ILE A CA 1
ATOM 940 C C . ILE A 1 128 ? -4.137 9.493 9.210 1.00 90.69 128 ILE A C 1
ATOM 942 O O . ILE A 1 128 ? -5.287 9.409 9.638 1.00 90.69 128 ILE A O 1
ATOM 946 N N . PHE A 1 129 ? -3.281 8.476 9.312 1.00 92.25 129 PHE A N 1
ATOM 947 C CA . PHE A 1 129 ? -3.647 7.166 9.863 1.00 92.25 129 PHE A CA 1
ATOM 948 C C . PHE A 1 129 ? -3.341 7.051 11.364 1.00 92.25 129 PHE A C 1
ATOM 950 O O . PHE A 1 129 ? -2.996 5.971 11.834 1.00 92.25 129 PHE A O 1
ATOM 957 N N . SER A 1 130 ? -3.530 8.128 12.132 1.00 88.00 130 SER A N 1
ATOM 958 C CA . SER A 1 130 ? -3.094 8.283 13.536 1.00 88.00 130 SER A CA 1
ATOM 959 C C . SER A 1 130 ? -3.571 7.195 14.514 1.00 88.00 130 SER A C 1
ATOM 961 O O . SER A 1 130 ? -2.960 6.960 15.556 1.00 88.00 130 SER A O 1
ATOM 963 N N . LYS A 1 131 ? -4.645 6.470 14.176 1.00 88.69 131 LYS A N 1
ATOM 964 C CA . LYS A 1 131 ? -5.133 5.300 14.933 1.00 88.69 131 LYS A CA 1
ATOM 965 C C . LYS A 1 131 ? -4.263 4.046 14.743 1.00 88.69 131 LYS A C 1
ATOM 967 O O . LYS A 1 131 ? -4.481 3.033 15.408 1.00 88.69 131 LYS A O 1
ATOM 972 N N . GLN A 1 132 ? -3.300 4.079 13.826 1.00 90.19 132 GLN A N 1
ATOM 973 C CA . GLN A 1 132 ? -2.366 3.008 13.511 1.00 90.19 132 GLN A CA 1
ATOM 974 C C . GLN A 1 132 ? -0.934 3.427 13.861 1.00 90.19 132 GLN A C 1
ATOM 976 O O . GLN A 1 132 ? -0.467 4.480 13.459 1.00 90.19 132 GLN A O 1
ATOM 981 N N . ARG A 1 133 ? -0.198 2.545 14.548 1.00 89.81 133 ARG A N 1
ATOM 982 C CA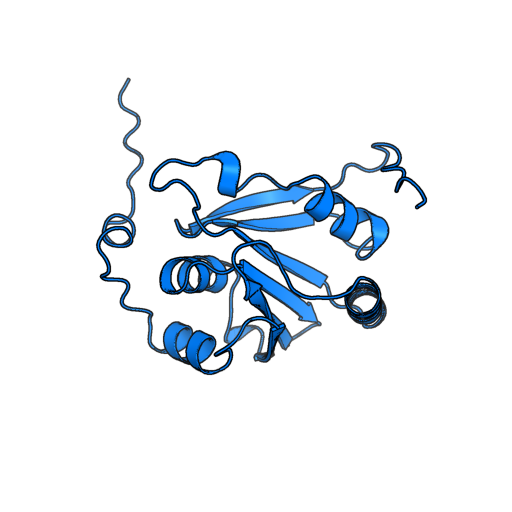 . ARG A 1 133 ? 1.184 2.823 14.980 1.00 89.81 133 ARG A CA 1
ATOM 983 C C . ARG A 1 133 ? 2.276 2.352 14.030 1.00 89.81 133 ARG A C 1
ATOM 985 O O . ARG A 1 133 ? 3.417 2.750 14.202 1.00 89.81 133 ARG A O 1
ATOM 992 N N . ARG A 1 134 ? 1.957 1.475 13.076 1.00 93.88 134 ARG A N 1
ATOM 993 C CA . ARG A 1 134 ? 2.953 0.855 12.195 1.00 93.88 134 ARG A CA 1
ATOM 994 C C . ARG A 1 134 ? 2.424 0.553 10.806 1.00 93.88 134 ARG A C 1
ATOM 996 O O . ARG A 1 134 ? 1.246 0.217 10.671 1.00 93.88 134 ARG A O 1
ATOM 1003 N N . SER A 1 135 ? 3.312 0.582 9.823 1.00 95.12 135 SER A N 1
ATOM 1004 C CA . SER A 1 135 ? 3.077 0.157 8.441 1.00 95.12 135 SER A CA 1
ATOM 1005 C C . SER A 1 135 ? 4.327 -0.560 7.905 1.00 95.12 135 SER A C 1
ATOM 1007 O O . SER A 1 135 ? 5.290 -0.775 8.646 1.00 95.12 135 SER A O 1
ATOM 1009 N N . VAL A 1 136 ? 4.292 -1.023 6.657 1.00 95.12 136 VAL A N 1
ATOM 1010 C CA . VAL A 1 136 ? 5.366 -1.817 6.046 1.00 95.12 136 VAL A CA 1
ATOM 1011 C C . VAL A 1 136 ? 5.879 -1.139 4.788 1.00 95.12 136 VAL A C 1
ATOM 1013 O O . VAL A 1 136 ? 5.086 -0.699 3.967 1.00 95.12 136 VAL A O 1
ATOM 1016 N N . ILE A 1 137 ? 7.192 -1.138 4.604 1.00 92.56 137 ILE A N 1
ATOM 1017 C CA . ILE A 1 137 ? 7.819 -0.873 3.307 1.00 92.56 137 ILE A CA 1
ATOM 1018 C C . ILE A 1 137 ? 8.382 -2.183 2.789 1.00 92.56 137 ILE A C 1
ATOM 1020 O O . ILE A 1 137 ? 8.924 -2.977 3.566 1.00 92.56 137 ILE A O 1
ATOM 1024 N N . ILE A 1 138 ? 8.225 -2.429 1.494 1.00 90.88 138 ILE A N 1
ATOM 1025 C CA . ILE A 1 138 ? 8.848 -3.552 0.797 1.00 90.88 138 ILE A CA 1
ATOM 1026 C C . ILE A 1 138 ? 9.561 -3.057 -0.463 1.00 90.88 138 ILE A C 1
ATOM 1028 O O . ILE A 1 138 ? 8.976 -2.331 -1.254 1.00 90.88 138 ILE A O 1
ATOM 1032 N N . ASP A 1 139 ? 10.816 -3.437 -0.675 1.00 87.25 139 ASP A N 1
ATOM 1033 C CA . ASP A 1 139 ? 11.516 -3.084 -1.913 1.00 87.25 139 ASP A CA 1
ATOM 1034 C C . ASP A 1 139 ? 11.164 -4.056 -3.057 1.00 87.25 139 ASP A C 1
ATOM 1036 O O . ASP A 1 139 ? 10.552 -5.116 -2.859 1.00 87.25 139 ASP A O 1
ATOM 1040 N N . SER A 1 140 ? 11.595 -3.727 -4.275 1.00 83.75 140 SER A N 1
ATOM 1041 C CA . SER A 1 140 ? 11.475 -4.624 -5.434 1.00 83.75 140 SER A CA 1
ATOM 1042 C C . SER A 1 140 ? 12.282 -5.930 -5.298 1.00 83.75 140 SER A C 1
ATOM 1044 O O . SER A 1 140 ? 12.016 -6.903 -6.001 1.00 83.75 140 SER A O 1
ATOM 1046 N N . GLY A 1 141 ? 13.228 -5.996 -4.354 1.00 77.50 141 GLY A N 1
ATOM 1047 C CA . GLY A 1 141 ? 13.941 -7.213 -3.956 1.00 77.50 141 GLY A CA 1
ATOM 1048 C C . GLY A 1 141 ? 13.187 -8.079 -2.934 1.00 77.50 141 GLY A C 1
ATOM 1049 O O . GLY A 1 141 ? 13.694 -9.120 -2.517 1.00 77.50 141 GLY A O 1
ATOM 1050 N N . GLY A 1 142 ? 11.990 -7.674 -2.501 1.00 81.06 142 GLY A N 1
ATOM 1051 C CA . GLY A 1 142 ? 11.198 -8.372 -1.489 1.00 81.06 142 GLY A CA 1
ATOM 1052 C C . GLY A 1 142 ? 11.703 -8.214 -0.048 1.00 81.06 142 GLY A C 1
ATOM 1053 O O . GLY A 1 142 ? 11.122 -8.820 0.862 1.00 81.06 142 GLY A O 1
ATOM 1054 N N . ASN A 1 143 ? 12.741 -7.407 0.183 1.00 85.62 143 ASN A N 1
ATOM 1055 C CA . ASN A 1 143 ? 13.173 -7.004 1.517 1.00 85.62 143 ASN A CA 1
ATOM 1056 C C . ASN A 1 143 ? 12.109 -6.100 2.116 1.00 85.62 143 ASN A C 1
ATOM 1058 O O . ASN A 1 143 ? 11.535 -5.266 1.423 1.00 85.62 143 ASN A O 1
ATOM 1062 N N . ARG A 1 144 ? 11.837 -6.254 3.410 1.00 89.62 144 ARG A N 1
ATOM 1063 C CA . ARG A 1 144 ? 10.780 -5.494 4.076 1.00 89.62 144 ARG A CA 1
ATOM 1064 C C . ARG A 1 144 ? 11.245 -4.915 5.393 1.00 89.62 144 ARG A C 1
ATOM 1066 O O . ARG A 1 144 ? 11.990 -5.565 6.124 1.00 89.62 144 ARG A O 1
ATOM 1073 N N . ASN A 1 145 ? 10.685 -3.766 5.728 1.00 90.62 145 ASN A N 1
ATOM 1074 C CA . ASN A 1 145 ? 10.848 -3.127 7.018 1.00 90.62 145 ASN A CA 1
ATOM 1075 C C . ASN A 1 145 ? 9.482 -2.738 7.585 1.00 90.62 145 ASN A C 1
ATOM 1077 O O . ASN A 1 145 ? 8.594 -2.304 6.852 1.00 90.62 145 ASN A O 1
ATOM 1081 N N . VAL A 1 146 ? 9.310 -2.910 8.892 1.00 91.81 146 VAL A N 1
ATOM 1082 C CA . VAL A 1 146 ? 8.150 -2.387 9.614 1.00 91.81 146 VAL A CA 1
ATOM 1083 C C . VAL A 1 146 ? 8.583 -1.061 10.209 1.00 91.81 146 VAL A C 1
ATOM 1085 O O . VAL A 1 146 ? 9.482 -1.038 11.044 1.00 91.81 146 VAL A O 1
ATOM 1088 N N . PHE A 1 147 ? 7.948 0.029 9.797 1.00 88.06 147 PHE A N 1
ATOM 1089 C CA . PHE A 1 147 ? 8.193 1.325 10.413 1.00 88.06 147 PHE A CA 1
ATOM 1090 C C . PHE A 1 147 ? 7.075 1.646 11.393 1.00 88.06 147 PHE A C 1
ATOM 1092 O O . PHE A 1 147 ? 5.894 1.413 11.117 1.00 88.06 147 PHE A O 1
ATOM 1099 N N . GLU A 1 148 ? 7.472 2.156 12.552 1.00 88.06 148 GLU A N 1
ATOM 1100 C CA . GLU A 1 148 ? 6.577 2.482 13.651 1.00 88.06 148 GLU A CA 1
ATOM 1101 C C . GLU A 1 148 ? 6.710 3.959 14.016 1.00 88.06 148 GLU A C 1
ATOM 1103 O O . GLU A 1 148 ? 7.776 4.560 13.861 1.00 88.06 148 GLU A O 1
ATOM 1108 N N . ILE A 1 149 ? 5.621 4.538 14.508 1.00 81.75 149 ILE A N 1
ATOM 1109 C CA . ILE A 1 149 ? 5.622 5.867 15.110 1.00 81.75 149 ILE A CA 1
ATOM 1110 C C . ILE A 1 149 ? 5.801 5.684 16.604 1.00 81.75 149 ILE A C 1
ATOM 1112 O O . ILE A 1 149 ? 5.015 4.983 17.251 1.00 81.75 149 ILE A O 1
ATOM 1116 N N . GLN A 1 150 ? 6.824 6.329 17.150 1.00 64.75 150 GLN A N 1
ATOM 1117 C CA . GLN A 1 150 ? 7.004 6.390 18.588 1.00 64.75 150 GLN A CA 1
ATOM 1118 C C . GLN A 1 150 ? 5.989 7.382 19.173 1.00 64.75 150 GLN A C 1
ATOM 1120 O O . GLN A 1 150 ? 5.900 8.519 18.704 1.00 64.75 150 GLN A O 1
ATOM 1125 N N . PRO A 1 151 ? 5.192 6.986 20.179 1.00 54.19 151 PRO A N 1
ATOM 1126 C CA . PRO A 1 151 ? 4.359 7.936 20.902 1.00 54.19 151 PRO A CA 1
ATOM 1127 C C . PRO A 1 151 ? 5.251 9.026 21.515 1.00 54.19 151 PRO A C 1
ATOM 1129 O O . PRO A 1 151 ? 6.136 8.706 22.302 1.00 54.19 151 PRO A O 1
ATOM 1132 N N . GLY A 1 152 ? 5.024 10.290 21.152 1.00 55.12 152 GLY A N 1
ATOM 1133 C CA . GLY A 1 152 ? 5.749 11.431 21.723 1.00 55.12 152 GLY A CA 1
ATOM 1134 C C . GLY A 1 152 ? 7.044 11.847 21.015 1.00 55.12 152 GLY A C 1
ATOM 1135 O O . GLY A 1 152 ? 7.755 12.681 21.558 1.00 55.12 152 GLY A O 1
ATOM 1136 N N . SER A 1 153 ? 7.368 11.325 19.823 1.00 51.59 153 SER A N 1
ATOM 1137 C CA . SER A 1 153 ? 8.366 11.982 18.962 1.00 51.59 153 SER A CA 1
ATOM 1138 C C . SER A 1 153 ? 7.700 13.162 18.246 1.00 51.59 153 SER A C 1
ATOM 1140 O O . SER A 1 153 ? 6.866 12.962 17.356 1.00 51.59 153 SER A O 1
ATOM 1142 N N . ASP A 1 154 ? 8.022 14.362 18.719 1.00 46.16 154 ASP A N 1
ATOM 1143 C CA . ASP A 1 154 ? 7.408 15.646 18.390 1.00 46.16 154 ASP A CA 1
ATOM 1144 C C . ASP A 1 154 ? 7.262 15.952 16.890 1.00 46.16 154 ASP A C 1
ATOM 1146 O O . ASP A 1 154 ? 8.150 15.711 16.077 1.00 46.16 154 ASP A O 1
ATOM 1150 N N . THR A 1 155 ? 6.099 16.527 16.579 1.00 44.47 155 THR A N 1
ATOM 1151 C CA . THR A 1 155 ? 5.826 17.568 15.577 1.00 44.47 155 THR A CA 1
ATOM 1152 C C . THR A 1 155 ? 6.716 17.585 14.327 1.00 44.47 155 THR A C 1
ATOM 1154 O O . THR A 1 155 ? 7.714 18.300 14.265 1.00 44.47 155 THR A O 1
ATOM 1157 N N . LEU A 1 156 ? 6.270 16.924 13.254 1.00 44.34 156 LEU A N 1
ATOM 1158 C CA . LEU A 1 156 ? 6.592 17.414 11.914 1.00 44.34 156 LEU A CA 1
ATOM 1159 C C . LEU A 1 156 ? 5.705 18.635 11.651 1.00 44.34 156 LEU A C 1
ATOM 1161 O O . LEU A 1 156 ? 4.523 18.509 11.338 1.00 44.34 156 LEU A O 1
ATOM 1165 N N . ILE A 1 157 ? 6.286 19.816 11.856 1.00 43.78 157 ILE A N 1
ATOM 1166 C CA . ILE A 1 157 ? 5.755 21.086 11.364 1.00 43.78 157 ILE A CA 1
ATOM 1167 C C . ILE A 1 157 ? 5.692 20.952 9.839 1.00 43.78 157 ILE A C 1
ATOM 1169 O O . ILE A 1 157 ? 6.731 20.814 9.195 1.00 43.78 157 ILE A O 1
ATOM 1173 N N . PHE A 1 158 ? 4.493 20.959 9.257 1.00 39.25 158 PHE A N 1
ATOM 1174 C CA . PHE A 1 158 ? 4.364 21.305 7.845 1.00 39.25 158 PHE A CA 1
ATOM 1175 C C . PHE A 1 158 ? 4.766 22.783 7.743 1.00 39.25 158 PHE A C 1
ATOM 1177 O O . PHE A 1 158 ? 4.134 23.593 8.425 1.00 39.25 158 PHE A O 1
ATOM 1184 N N . PRO A 1 159 ? 5.821 23.167 7.000 1.00 34.38 159 PRO A N 1
ATOM 1185 C CA . PRO A 1 159 ? 5.992 24.574 6.680 1.00 34.38 159 PRO A CA 1
ATOM 1186 C C . PRO A 1 159 ? 4.741 25.009 5.913 1.00 34.38 159 PRO A C 1
ATOM 1188 O O . PRO A 1 159 ? 4.358 24.382 4.926 1.00 34.38 159 PRO A O 1
ATOM 1191 N N . GLU A 1 160 ? 4.056 26.020 6.435 1.00 36.44 160 GLU A N 1
ATOM 1192 C CA . GLU A 1 160 ? 2.976 26.675 5.711 1.00 36.44 160 GLU A CA 1
ATOM 1193 C C . GLU A 1 160 ? 3.566 27.379 4.483 1.00 36.44 160 GLU A C 1
ATOM 1195 O O . GLU A 1 160 ? 4.474 28.196 4.644 1.00 36.44 160 GLU A O 1
ATOM 1200 N N . GLY A 1 161 ? 3.015 27.095 3.297 1.00 37.69 161 GLY A N 1
ATOM 1201 C CA . GLY A 1 161 ? 3.218 27.888 2.076 1.00 37.69 161 GLY A CA 1
ATOM 1202 C C . GLY A 1 161 ? 4.359 27.442 1.178 1.00 37.69 161 GLY A C 1
ATOM 1203 O O . GLY A 1 161 ? 5.527 27.727 1.513 1.00 37.69 161 GLY A O 1
#

Organism: NCBI:txid1349767